Protein AF-A0ABD0N619-F1 (afdb_monomer_lite)

Sequence (71 aa):
KVLKELIEPYDQRVEKLQDFLNDVKPSIKYEIIPLSDPFGPSITDPELQCIVVSEETRKGGEAVNRKRVEN

InterPro domains:
  IPR014729 Rossmann-like alpha/beta/alpha sandwich fold [G3DSA:3.40.50.620] (1-71)

pLDDT: mean 93.03, std 8.56, range [51.81, 98.25]

Organism: Cirrhinus mrigala (NCBI:txid683832)

Structure (mmCIF, N/CA/C/O backbone):
data_AF-A0ABD0N619-F1
#
_entry.id   AF-A0ABD0N619-F1
#
loop_
_atom_site.group_PDB
_atom_site.id
_atom_site.type_symbol
_atom_site.label_atom_id
_atom_site.label_alt_id
_atom_site.label_comp_id
_atom_site.label_asym_id
_atom_site.label_entity_id
_atom_site.label_seq_id
_atom_site.pdbx_PDB_ins_code
_atom_site.Cartn_x
_atom_site.Cartn_y
_atom_site.Cartn_z
_atom_site.occupancy
_atom_site.B_iso_or_equiv
_atom_site.auth_seq_id
_atom_site.auth_comp_id
_atom_site.auth_asym_id
_atom_site.auth_atom_id
_atom_site.pdbx_PDB_model_num
ATOM 1 N N . LYS A 1 1 ? 12.380 18.486 1.814 1.00 51.81 1 LYS A N 1
ATOM 2 C CA . LYS A 1 1 ? 12.113 18.187 3.244 1.00 51.81 1 LYS A CA 1
ATOM 3 C C . LYS A 1 1 ? 11.653 16.742 3.322 1.00 51.81 1 LYS A C 1
ATOM 5 O O . LYS A 1 1 ? 10.837 16.362 2.495 1.00 51.81 1 LYS A O 1
ATOM 10 N N . VAL A 1 2 ? 12.227 15.929 4.205 1.00 52.50 2 VAL A N 1
ATOM 11 C CA . VAL A 1 2 ? 11.900 14.498 4.278 1.00 52.50 2 VAL A CA 1
ATOM 12 C C . VAL A 1 2 ? 10.688 14.353 5.196 1.00 52.50 2 VAL A C 1
ATOM 14 O O . VAL A 1 2 ? 10.829 14.492 6.399 1.00 52.50 2 VAL A O 1
ATOM 17 N N . LEU A 1 3 ? 9.505 14.104 4.630 1.00 77.19 3 LEU A N 1
ATOM 18 C CA . LEU A 1 3 ? 8.205 14.044 5.329 1.00 77.19 3 LEU A CA 1
ATOM 19 C C . LEU A 1 3 ? 8.056 12.839 6.282 1.00 77.19 3 LEU A C 1
ATOM 21 O O . LEU A 1 3 ? 6.956 12.551 6.736 1.00 77.19 3 LEU A O 1
ATOM 25 N N . LYS A 1 4 ? 9.140 12.113 6.583 1.00 73.25 4 LYS A N 1
ATOM 26 C CA . LYS A 1 4 ? 9.117 10.868 7.368 1.00 73.25 4 LYS A CA 1
ATOM 27 C C . LYS A 1 4 ? 8.540 11.053 8.773 1.00 73.25 4 LYS A C 1
ATOM 29 O O . LYS A 1 4 ? 7.922 10.141 9.294 1.00 73.25 4 LYS A O 1
ATOM 34 N N . GLU A 1 5 ? 8.728 12.233 9.359 1.00 82.75 5 GLU A N 1
ATOM 35 C CA . GLU A 1 5 ? 8.174 12.609 10.666 1.00 82.75 5 GLU A CA 1
ATOM 36 C C . GLU A 1 5 ? 6.649 12.791 10.661 1.00 82.75 5 GLU A C 1
ATOM 38 O O . GLU A 1 5 ? 6.038 12.790 11.722 1.00 82.75 5 GLU A O 1
ATOM 43 N N . LEU A 1 6 ? 6.036 12.926 9.481 1.00 88.56 6 LEU A N 1
ATOM 44 C CA . LEU A 1 6 ? 4.583 13.001 9.312 1.00 88.56 6 LEU A CA 1
ATOM 45 C C . LEU A 1 6 ? 3.951 11.630 9.041 1.00 88.56 6 LEU A C 1
ATOM 47 O O . LEU A 1 6 ? 2.733 11.537 8.913 1.00 88.56 6 LEU A O 1
ATOM 51 N N . ILE A 1 7 ? 4.762 10.578 8.909 1.00 89.69 7 ILE A N 1
ATOM 52 C CA . ILE A 1 7 ? 4.281 9.221 8.662 1.00 89.69 7 ILE A CA 1
ATOM 53 C C . ILE A 1 7 ? 4.111 8.522 10.008 1.00 89.69 7 ILE A C 1
ATOM 55 O O . ILE A 1 7 ? 5.043 8.447 10.808 1.00 89.69 7 ILE A O 1
ATOM 59 N N . GLU A 1 8 ? 2.924 7.974 10.241 1.00 95.00 8 GLU A N 1
ATOM 60 C CA . GLU A 1 8 ? 2.654 7.166 11.427 1.00 95.00 8 GLU A CA 1
ATOM 61 C C . GLU A 1 8 ? 3.527 5.893 11.454 1.00 95.00 8 GLU A C 1
ATOM 63 O O . GLU A 1 8 ? 3.801 5.304 10.394 1.00 95.00 8 GLU A O 1
ATOM 68 N N . PRO A 1 9 ? 3.946 5.424 12.649 1.00 95.06 9 PRO A N 1
ATOM 69 C CA . PRO A 1 9 ? 4.652 4.154 12.797 1.00 95.06 9 PRO A CA 1
ATOM 70 C C . PRO A 1 9 ? 3.918 3.007 12.099 1.00 95.06 9 PRO A C 1
ATOM 72 O O . PRO A 1 9 ? 2.689 2.985 12.053 1.00 95.06 9 PRO A O 1
ATOM 75 N N . TYR A 1 10 ? 4.674 2.048 11.558 1.00 94.56 10 TYR A N 1
ATOM 76 C CA . TYR A 1 10 ? 4.118 0.938 10.777 1.00 94.56 10 TYR A CA 1
ATOM 77 C C . TYR A 1 10 ? 2.984 0.214 11.514 1.00 94.56 10 TYR A C 1
ATOM 79 O O . TYR A 1 10 ? 1.899 0.099 10.952 1.00 94.56 10 TYR A O 1
ATOM 87 N N . ASP A 1 11 ? 3.202 -0.167 12.773 1.00 96.50 11 ASP A N 1
ATOM 88 C CA . ASP A 1 11 ? 2.229 -0.936 13.559 1.00 96.50 11 ASP A CA 1
ATOM 89 C C . ASP A 1 11 ? 0.887 -0.203 13.709 1.00 96.50 11 ASP A C 1
ATOM 91 O O . ASP A 1 11 ? -0.165 -0.806 13.524 1.00 96.50 11 ASP A O 1
ATOM 95 N N . GLN A 1 12 ? 0.912 1.119 13.921 1.00 97.56 12 GLN A N 1
ATOM 96 C CA . GLN A 1 12 ? -0.312 1.929 14.019 1.00 97.56 12 GLN A CA 1
ATOM 97 C C . GLN A 1 12 ? -1.068 1.999 12.689 1.00 97.56 12 GLN A C 1
ATOM 99 O O . GLN A 1 12 ? -2.297 2.008 12.661 1.00 97.56 12 GLN A O 1
ATOM 104 N N . ARG A 1 13 ? -0.346 2.044 11.563 1.00 97.44 13 ARG A N 1
ATOM 105 C CA . ARG A 1 13 ? -0.975 2.020 10.235 1.00 97.44 13 ARG A CA 1
ATOM 106 C C . ARG A 1 13 ? -1.581 0.653 9.929 1.00 97.44 13 ARG A C 1
ATOM 108 O O . ARG A 1 13 ? -2.628 0.604 9.292 1.00 97.44 13 ARG A O 1
ATOM 115 N N . VAL A 1 14 ? -0.933 -0.433 10.362 1.00 97.75 14 VAL A N 1
ATOM 116 C CA . VAL A 1 14 ? -1.448 -1.802 10.202 1.00 97.75 14 VAL A CA 1
ATOM 117 C C . VAL A 1 14 ? -2.722 -1.995 11.008 1.00 97.75 14 VAL A C 1
ATOM 119 O O . VAL A 1 14 ? -3.697 -2.466 10.436 1.00 97.75 14 VAL A O 1
ATOM 122 N N . GLU A 1 15 ? -2.740 -1.584 12.277 1.00 97.94 15 GLU A N 1
ATOM 123 C CA . GLU A 1 15 ? -3.923 -1.671 13.145 1.00 97.94 15 GLU A CA 1
ATOM 124 C C . GLU A 1 15 ? -5.126 -0.961 12.505 1.00 97.94 15 GLU A C 1
ATOM 126 O O . GLU A 1 15 ? -6.150 -1.584 12.227 1.00 97.94 15 GLU A O 1
ATOM 131 N N . LYS A 1 16 ? -4.958 0.309 12.111 1.00 98.25 16 LYS A N 1
ATOM 132 C CA . LYS A 1 16 ? -6.019 1.083 11.443 1.00 98.25 16 LYS A CA 1
ATOM 133 C C . LYS A 1 16 ? -6.481 0.464 10.121 1.00 98.25 16 LYS A C 1
ATOM 135 O O . LYS A 1 16 ? -7.662 0.538 9.782 1.00 98.25 16 LYS A O 1
ATOM 140 N N . LEU A 1 17 ? -5.559 -0.109 9.344 1.00 97.62 17 LEU A N 1
ATOM 141 C CA . LEU A 1 17 ? -5.897 -0.782 8.091 1.00 97.62 17 LEU A CA 1
ATOM 142 C C . LEU A 1 17 ? -6.687 -2.070 8.352 1.00 97.62 17 LEU A C 1
ATOM 144 O O . LEU A 1 17 ? -7.653 -2.334 7.643 1.00 97.62 17 LEU A O 1
ATOM 148 N N . GLN A 1 18 ? -6.300 -2.856 9.358 1.00 97.38 18 GLN A N 1
ATOM 149 C CA . GLN A 1 18 ? -7.009 -4.076 9.747 1.00 97.38 18 GLN A CA 1
ATOM 150 C C . GLN A 1 18 ? -8.438 -3.769 10.192 1.00 97.38 18 GLN A C 1
ATOM 152 O O . GLN A 1 18 ? -9.359 -4.427 9.710 1.00 97.38 18 GLN A O 1
ATOM 157 N N . ASP A 1 19 ? -8.628 -2.746 11.026 1.00 97.69 19 ASP A N 1
ATOM 158 C CA . ASP A 1 19 ? -9.955 -2.300 11.463 1.00 97.69 19 ASP A CA 1
ATOM 159 C 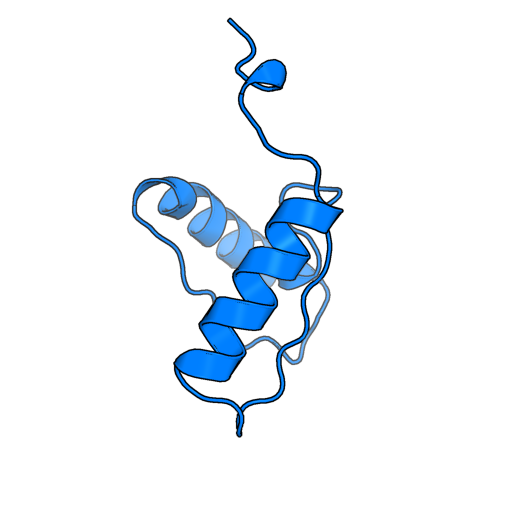C . ASP A 1 19 ? -10.837 -1.932 10.264 1.00 97.69 19 ASP A C 1
ATOM 161 O O . ASP A 1 19 ? -11.929 -2.473 10.094 1.00 97.69 19 ASP A O 1
ATOM 165 N N . PHE A 1 20 ? -10.323 -1.103 9.350 1.00 98.25 20 PHE A N 1
ATOM 166 C CA . PHE A 1 20 ? -11.055 -0.719 8.142 1.00 98.25 20 PHE A CA 1
ATOM 167 C C . PHE A 1 20 ? -11.413 -1.920 7.251 1.00 98.25 20 PHE A C 1
ATOM 169 O O . PHE A 1 20 ? -12.534 -2.019 6.750 1.00 98.25 20 PHE A O 1
ATOM 176 N N . LEU A 1 21 ? -10.476 -2.844 7.026 1.00 97.38 21 LEU A N 1
ATOM 177 C CA . LEU A 1 21 ? -10.710 -4.018 6.182 1.00 97.38 21 LEU A CA 1
ATOM 178 C C . LEU A 1 21 ? -11.741 -4.977 6.797 1.00 97.38 21 LEU A C 1
ATOM 180 O O . LEU A 1 21 ? -12.559 -5.543 6.063 1.00 97.38 21 LEU A O 1
ATOM 184 N N . ASN A 1 22 ? -11.726 -5.126 8.124 1.00 96.56 22 ASN A N 1
ATOM 185 C CA . ASN A 1 22 ? -12.714 -5.906 8.868 1.00 96.56 22 ASN A CA 1
ATOM 186 C C . ASN A 1 22 ? -14.109 -5.277 8.790 1.00 96.56 22 ASN A C 1
ATOM 188 O O . ASN A 1 22 ? -15.080 -6.007 8.594 1.00 96.56 22 ASN A O 1
ATOM 192 N N . ASP A 1 23 ? -14.205 -3.950 8.864 1.00 97.88 23 ASP A N 1
ATOM 193 C CA . ASP A 1 23 ? -15.472 -3.226 8.725 1.00 97.88 23 ASP A CA 1
ATOM 194 C C . ASP A 1 23 ? -16.045 -3.331 7.303 1.00 97.88 23 ASP A C 1
ATOM 196 O O . ASP A 1 23 ? -17.250 -3.512 7.118 1.00 97.88 23 ASP A O 1
ATOM 200 N N . VAL A 1 24 ? -15.189 -3.246 6.279 1.00 97.56 24 VAL A N 1
ATOM 201 C CA . VAL A 1 24 ? -15.614 -3.300 4.871 1.00 97.56 24 VAL A CA 1
ATOM 202 C C . VAL A 1 24 ? -16.009 -4.714 4.454 1.00 97.56 24 VAL A C 1
ATOM 204 O O . VAL A 1 24 ? -17.051 -4.908 3.819 1.00 97.56 24 VAL A O 1
ATOM 207 N N . LYS A 1 25 ? -15.160 -5.709 4.740 1.00 96.69 25 LYS A N 1
ATOM 208 C CA . LYS A 1 25 ? -15.414 -7.102 4.363 1.00 96.69 25 LYS A CA 1
ATOM 209 C C . LYS A 1 25 ? -14.559 -8.078 5.186 1.00 96.69 25 LYS A C 1
ATOM 211 O O . LYS A 1 25 ? -13.479 -8.467 4.732 1.00 96.69 25 LYS A O 1
ATOM 216 N N . PRO A 1 26 ? -15.081 -8.588 6.315 1.00 95.31 26 PRO A N 1
ATOM 217 C CA . PRO A 1 26 ? -14.327 -9.462 7.217 1.00 95.31 26 PRO A CA 1
ATOM 218 C C . PRO A 1 26 ? -14.148 -10.888 6.674 1.00 95.31 26 PRO A C 1
ATOM 220 O O . PRO A 1 26 ? -13.364 -11.672 7.197 1.00 95.31 26 PRO A O 1
ATOM 223 N N . SER A 1 27 ? -14.881 -11.263 5.619 1.00 97.19 27 SER A N 1
ATOM 224 C CA . SER A 1 27 ? -14.791 -12.602 5.024 1.00 97.19 27 SER A CA 1
ATOM 225 C C . SER A 1 27 ? -13.559 -12.799 4.135 1.00 97.19 27 SER A C 1
ATOM 227 O O . SER A 1 27 ? -13.290 -13.923 3.715 1.00 97.19 27 SER A O 1
ATOM 229 N N . ILE A 1 28 ? -12.869 -11.719 3.755 1.00 96.06 28 ILE A N 1
ATOM 230 C CA . ILE A 1 28 ? -11.653 -11.792 2.943 1.00 96.06 28 ILE A CA 1
ATOM 231 C C . ILE A 1 28 ? -10.464 -11.968 3.885 1.00 96.06 28 ILE A C 1
ATOM 233 O O . ILE A 1 28 ? -10.358 -11.291 4.902 1.00 96.06 28 ILE A O 1
ATOM 237 N N . LYS A 1 29 ? -9.559 -12.883 3.536 1.00 93.94 29 LYS A N 1
ATOM 238 C CA . LYS A 1 29 ? -8.273 -13.010 4.220 1.00 93.94 29 LYS A CA 1
ATOM 239 C C . LYS A 1 29 ? -7.300 -12.011 3.612 1.00 93.94 29 LYS A C 1
ATOM 241 O O . LYS A 1 29 ? -7.111 -12.014 2.398 1.00 93.94 29 LYS A O 1
ATOM 246 N N . TYR A 1 30 ? -6.695 -11.189 4.457 1.00 94.06 30 TYR A N 1
ATOM 247 C CA . TYR A 1 30 ? -5.707 -10.199 4.052 1.00 94.06 30 TYR A CA 1
ATOM 248 C C . TYR A 1 30 ? -4.338 -10.591 4.590 1.00 94.06 30 TYR A C 1
ATOM 250 O O . TYR A 1 30 ? -4.208 -10.964 5.756 1.00 94.06 30 TYR A O 1
ATOM 258 N N . GLU A 1 31 ? -3.321 -10.461 3.748 1.00 94.12 31 GLU A N 1
ATOM 259 C CA . GLU A 1 31 ? -1.927 -10.528 4.158 1.00 94.12 31 GLU A CA 1
ATOM 260 C C . GLU A 1 31 ? -1.347 -9.112 4.093 1.00 94.12 31 GLU A C 1
ATOM 262 O O . GLU A 1 31 ? -1.294 -8.494 3.030 1.00 94.12 31 GLU A O 1
ATOM 267 N N . ILE A 1 32 ? -0.983 -8.567 5.255 1.00 95.38 32 ILE A N 1
ATOM 268 C CA . ILE A 1 32 ? -0.430 -7.217 5.382 1.00 95.38 32 ILE A CA 1
ATOM 269 C C . ILE A 1 32 ? 1.033 -7.359 5.768 1.00 95.38 32 ILE A C 1
ATOM 271 O O . ILE A 1 32 ? 1.353 -7.795 6.873 1.00 95.38 32 ILE A O 1
ATOM 275 N N . ILE A 1 33 ? 1.913 -6.972 4.851 1.00 92.75 33 ILE A N 1
ATOM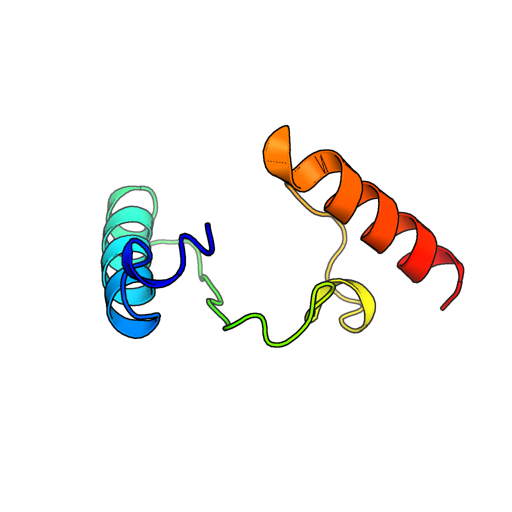 276 C CA . ILE A 1 33 ? 3.360 -7.090 5.018 1.00 92.75 33 ILE A CA 1
ATOM 277 C C . ILE A 1 33 ? 4.042 -5.721 4.919 1.00 92.75 33 ILE A C 1
ATOM 279 O O . ILE A 1 33 ? 3.593 -4.847 4.166 1.00 92.75 33 ILE A O 1
ATOM 28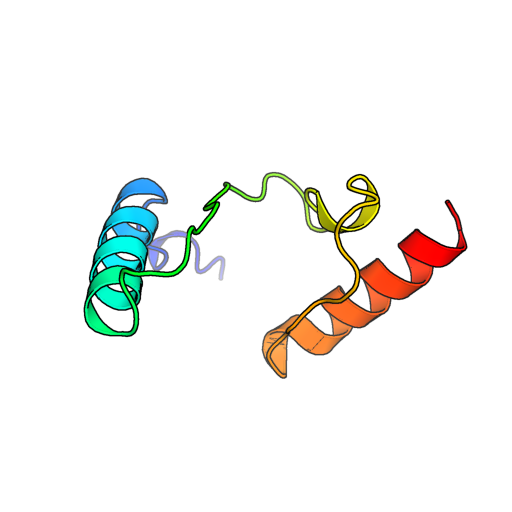3 N N . PRO A 1 34 ? 5.152 -5.512 5.643 1.00 93.62 34 PRO A N 1
ATOM 284 C CA . PRO A 1 34 ? 5.968 -4.324 5.468 1.00 93.62 34 PRO A CA 1
ATOM 285 C C . PRO A 1 34 ? 6.735 -4.399 4.143 1.00 93.62 34 PRO A C 1
ATOM 287 O O . PRO A 1 34 ? 7.268 -5.445 3.777 1.00 93.62 34 PRO A O 1
ATOM 290 N N . LEU A 1 35 ? 6.846 -3.267 3.447 1.00 92.19 35 LEU A N 1
ATOM 291 C CA . LEU A 1 35 ? 7.718 -3.132 2.280 1.00 92.19 35 LEU A CA 1
ATOM 292 C C . LEU A 1 35 ? 9.083 -2.601 2.727 1.00 92.19 35 LEU A C 1
ATOM 294 O O . LEU A 1 35 ? 9.191 -1.462 3.184 1.00 92.19 35 LEU A O 1
ATOM 298 N N . SER A 1 36 ? 10.117 -3.431 2.612 1.00 91.19 36 SER A N 1
ATOM 299 C CA . SER A 1 36 ? 11.515 -3.071 2.892 1.00 91.19 36 SER A CA 1
ATOM 300 C C . SER A 1 36 ? 12.258 -2.548 1.659 1.00 91.19 36 SER A C 1
ATOM 302 O O . SER A 1 36 ? 13.279 -1.876 1.798 1.00 91.19 36 SER A O 1
ATOM 304 N N . ASP A 1 37 ? 11.738 -2.822 0.464 1.00 94.06 37 ASP A N 1
ATOM 305 C CA . ASP A 1 37 ? 12.250 -2.350 -0.818 1.00 94.06 37 ASP A CA 1
ATOM 306 C C . ASP A 1 37 ? 11.094 -1.914 -1.750 1.00 94.06 37 ASP A C 1
ATOM 308 O O . ASP A 1 37 ? 9.928 -2.199 -1.464 1.00 94.06 37 ASP A O 1
ATOM 312 N N . PRO A 1 38 ? 11.380 -1.200 -2.858 1.00 91.69 38 PRO A N 1
ATOM 313 C CA . PRO A 1 38 ? 10.342 -0.656 -3.737 1.00 91.69 38 PRO A CA 1
ATOM 314 C C . PRO A 1 38 ? 9.476 -1.690 -4.472 1.00 91.69 38 PRO A C 1
ATOM 316 O O . PRO A 1 38 ? 8.415 -1.319 -4.973 1.00 91.69 38 PRO A O 1
ATOM 319 N N . PHE A 1 39 ? 9.920 -2.944 -4.590 1.00 93.94 39 PHE A N 1
ATOM 320 C CA . PHE A 1 39 ? 9.198 -4.006 -5.290 1.00 93.94 39 PHE A CA 1
ATOM 321 C C . PHE A 1 39 ? 8.467 -4.938 -4.319 1.00 93.94 39 PHE A C 1
ATOM 323 O O . PHE A 1 39 ? 7.356 -5.385 -4.622 1.00 93.94 39 PHE A O 1
ATOM 330 N N . GLY A 1 40 ? 9.059 -5.230 -3.158 1.00 92.44 40 GLY A N 1
ATOM 331 C CA . GLY A 1 40 ? 8.507 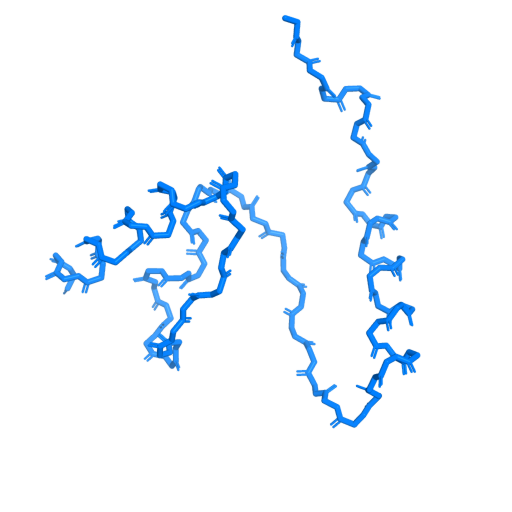-6.188 -2.201 1.00 92.44 40 GLY A CA 1
ATOM 332 C C . GLY A 1 40 ? 8.253 -7.560 -2.845 1.00 92.44 40 GLY A C 1
ATOM 333 O O . GLY A 1 40 ? 8.965 -7.942 -3.779 1.00 92.44 40 GLY A O 1
ATOM 334 N N . PRO A 1 41 ? 7.210 -8.308 -2.434 1.00 93.81 41 PRO A N 1
ATOM 335 C CA . PRO A 1 41 ? 6.961 -9.644 -2.981 1.00 93.81 41 PRO A CA 1
ATOM 336 C C . PRO A 1 41 ? 6.455 -9.604 -4.424 1.00 93.81 41 PRO A C 1
ATOM 338 O O . PRO A 1 41 ? 6.391 -10.635 -5.084 1.00 93.81 41 PRO A O 1
ATOM 341 N N . SER A 1 42 ? 6.077 -8.426 -4.933 1.00 94.75 42 SER A N 1
ATOM 342 C CA . SER A 1 42 ? 5.359 -8.318 -6.199 1.00 94.75 42 SER A CA 1
ATOM 343 C C . SER A 1 42 ? 6.157 -8.849 -7.390 1.00 94.75 42 SER A C 1
ATOM 345 O O . SER A 1 42 ? 5.549 -9.215 -8.386 1.00 94.75 42 SER A O 1
ATOM 347 N N . ILE A 1 43 ? 7.486 -8.941 -7.304 1.00 94.88 43 ILE A N 1
ATOM 348 C CA . ILE A 1 43 ? 8.338 -9.488 -8.373 1.00 94.88 43 ILE A CA 1
ATOM 349 C C . ILE A 1 43 ? 8.836 -10.914 -8.098 1.00 94.88 43 ILE A C 1
ATOM 351 O O . ILE A 1 43 ? 9.410 -11.524 -8.998 1.00 94.88 43 ILE A O 1
ATOM 355 N N . THR A 1 44 ? 8.666 -11.424 -6.875 1.00 92.69 44 THR A N 1
ATOM 356 C CA . THR A 1 44 ? 9.190 -12.731 -6.444 1.00 92.69 44 THR A CA 1
ATOM 357 C C . THR A 1 44 ? 8.104 -13.768 -6.197 1.00 92.69 44 THR A C 1
ATOM 359 O O . THR A 1 44 ? 8.398 -14.956 -6.264 1.00 92.69 44 THR A O 1
ATOM 362 N N . ASP A 1 45 ? 6.879 -13.344 -5.890 1.00 93.38 45 ASP A N 1
ATOM 363 C CA . ASP A 1 45 ? 5.748 -14.237 -5.651 1.00 93.38 45 ASP A CA 1
ATOM 364 C C . ASP A 1 45 ? 5.028 -14.566 -6.977 1.00 93.38 45 ASP A C 1
ATOM 366 O O . ASP A 1 45 ? 4.414 -13.675 -7.579 1.00 93.38 45 ASP A O 1
ATOM 370 N N . PRO A 1 46 ? 5.097 -15.826 -7.453 1.00 90.38 46 PRO A N 1
ATOM 371 C CA . PRO A 1 46 ? 4.483 -16.236 -8.710 1.00 90.38 46 PRO A CA 1
ATOM 372 C C . PRO A 1 46 ? 2.952 -16.354 -8.640 1.00 90.38 46 PRO A C 1
ATOM 374 O O . PRO A 1 46 ? 2.316 -16.432 -9.691 1.00 90.38 46 PRO A O 1
ATOM 377 N N . GLU A 1 47 ? 2.341 -16.371 -7.449 1.00 93.12 47 GLU A N 1
ATOM 378 C CA . GLU A 1 47 ? 0.880 -16.456 -7.304 1.00 93.12 47 GLU A CA 1
ATOM 379 C C . GLU A 1 47 ? 0.191 -15.098 -7.548 1.00 93.12 47 GLU A C 1
ATOM 381 O O . GLU A 1 47 ? -1.009 -15.039 -7.833 1.00 93.12 47 GLU A O 1
ATOM 386 N N . LEU A 1 48 ? 0.940 -13.989 -7.512 1.00 93.62 48 LEU A N 1
ATOM 387 C CA . LEU A 1 48 ? 0.406 -12.642 -7.721 1.00 93.62 48 LEU A CA 1
ATOM 388 C C . LEU A 1 48 ? 0.158 -12.323 -9.204 1.00 93.62 48 LEU A C 1
ATOM 390 O O . LEU A 1 48 ? 1.049 -11.899 -9.940 1.00 93.62 48 LEU A O 1
ATOM 394 N N . GLN A 1 49 ? -1.104 -12.407 -9.626 1.00 93.06 49 GLN A N 1
ATOM 395 C CA . GLN A 1 49 ? -1.505 -12.224 -11.030 1.00 93.06 49 GLN A CA 1
ATOM 396 C C . GLN A 1 49 ? -1.675 -10.761 -11.466 1.00 93.06 49 GLN A C 1
ATOM 398 O O . GLN A 1 49 ? -1.542 -10.441 -12.647 1.00 93.06 49 GLN A O 1
ATOM 403 N N . CYS A 1 50 ? -1.988 -9.852 -10.541 1.00 94.56 50 CYS A N 1
ATOM 404 C CA . CYS A 1 50 ? -2.208 -8.439 -10.846 1.00 94.56 50 CYS A CA 1
ATOM 405 C C . CYS A 1 50 ? -1.674 -7.535 -9.730 1.00 94.56 50 CYS A C 1
ATOM 407 O O . CYS A 1 50 ? -1.335 -7.998 -8.642 1.00 94.56 50 CYS A O 1
ATOM 409 N N . ILE A 1 51 ? -1.560 -6.240 -10.022 1.00 95.88 51 ILE A N 1
ATOM 410 C CA . ILE A 1 51 ? -1.215 -5.212 -9.042 1.00 95.88 51 ILE A CA 1
ATOM 411 C C . ILE A 1 51 ? -2.176 -4.038 -9.211 1.00 95.88 51 ILE A C 1
ATOM 413 O O . ILE A 1 51 ? -2.397 -3.559 -10.324 1.00 95.88 51 ILE A O 1
ATOM 417 N N . VAL A 1 52 ? -2.765 -3.595 -8.104 1.00 96.88 52 VAL A N 1
ATOM 418 C CA . VAL A 1 52 ? -3.658 -2.435 -8.066 1.00 96.88 52 VAL A CA 1
ATOM 419 C C . VAL A 1 52 ? -2.885 -1.269 -7.465 1.00 96.88 52 VAL A C 1
ATOM 421 O O . VAL A 1 52 ? -2.268 -1.403 -6.411 1.00 96.88 52 VAL A O 1
ATOM 424 N N . VAL A 1 53 ? -2.896 -0.131 -8.154 1.00 97.38 53 VAL A N 1
ATOM 425 C CA . VAL A 1 53 ? -2.136 1.071 -7.788 1.00 97.38 53 VAL A CA 1
ATOM 426 C C . VAL A 1 53 ? -3.015 2.311 -7.905 1.00 97.38 53 VAL A C 1
ATOM 428 O O . VAL A 1 53 ? -4.012 2.306 -8.626 1.00 97.38 53 VAL A O 1
ATOM 431 N N . SER A 1 54 ? -2.641 3.375 -7.197 1.00 97.69 54 SER A N 1
ATOM 432 C CA . SER A 1 54 ? -3.211 4.709 -7.400 1.00 97.69 54 SER A CA 1
ATOM 433 C C . SER A 1 54 ? -2.419 5.465 -8.474 1.00 97.69 54 SER A C 1
ATOM 435 O O . SER A 1 54 ? -1.371 5.003 -8.932 1.00 97.69 54 SER A O 1
ATOM 437 N N . GLU A 1 55 ? -2.866 6.668 -8.848 1.00 98.25 55 GLU A N 1
ATOM 438 C CA . GLU A 1 55 ? -2.093 7.527 -9.759 1.00 98.25 55 GLU A CA 1
ATOM 439 C C . GLU A 1 55 ? -0.709 7.891 -9.201 1.00 98.25 55 GLU A C 1
ATOM 441 O O . GLU A 1 55 ? 0.261 7.964 -9.956 1.00 98.25 55 GLU A O 1
ATOM 446 N N . GLU A 1 56 ? -0.584 8.060 -7.881 1.00 96.25 56 GLU A N 1
ATOM 447 C CA . GLU A 1 56 ? 0.697 8.366 -7.233 1.00 96.25 56 GLU A CA 1
ATOM 448 C C . GLU A 1 56 ? 1.704 7.214 -7.391 1.00 96.25 56 GLU A C 1
ATOM 450 O O . GLU A 1 56 ? 2.889 7.452 -7.632 1.00 96.25 56 GLU A O 1
ATOM 455 N N . THR A 1 57 ? 1.235 5.961 -7.334 1.00 96.12 57 THR A N 1
ATOM 456 C CA . THR A 1 57 ? 2.086 4.761 -7.408 1.00 96.12 57 THR A CA 1
ATOM 457 C C . THR A 1 57 ? 2.110 4.089 -8.783 1.00 96.12 57 THR A C 1
ATOM 459 O O . THR A 1 57 ? 2.794 3.077 -8.961 1.00 96.12 57 THR A O 1
ATOM 462 N N . ARG A 1 58 ? 1.462 4.678 -9.798 1.00 98.00 58 ARG A N 1
ATOM 463 C CA . ARG A 1 58 ? 1.353 4.120 -11.158 1.00 98.00 58 ARG A CA 1
ATOM 464 C C . ARG A 1 58 ? 2.701 3.751 -11.775 1.00 98.00 58 ARG A C 1
ATOM 466 O O . ARG A 1 58 ? 2.882 2.634 -12.255 1.00 98.00 58 ARG A O 1
ATOM 473 N N . LYS A 1 59 ? 3.680 4.659 -11.699 1.00 97.75 59 LYS A N 1
ATOM 474 C CA . LYS A 1 59 ? 5.040 4.423 -12.223 1.00 97.75 59 LYS A CA 1
ATOM 475 C C . LYS A 1 59 ? 5.738 3.244 -11.536 1.00 97.75 59 LYS A C 1
ATOM 477 O O . LYS A 1 59 ? 6.513 2.540 -12.182 1.00 97.75 59 LYS A O 1
ATOM 482 N N . GLY A 1 60 ? 5.468 3.032 -10.245 1.00 96.88 60 GLY A N 1
ATOM 483 C CA . GLY A 1 60 ? 5.963 1.880 -9.491 1.00 96.88 60 GLY A CA 1
ATOM 484 C C . GLY A 1 60 ? 5.353 0.575 -10.000 1.00 96.88 60 GLY A C 1
ATOM 485 O O . GLY A 1 60 ? 6.087 -0.362 -10.297 1.00 96.88 60 GLY A O 1
ATOM 486 N N . GLY A 1 61 ? 4.035 0.548 -10.221 1.00 97.44 61 GLY A N 1
ATOM 487 C CA . GLY A 1 61 ? 3.350 -0.603 -10.823 1.00 97.44 61 GLY A CA 1
ATOM 488 C C . GLY A 1 61 ? 3.864 -0.950 -12.227 1.00 97.44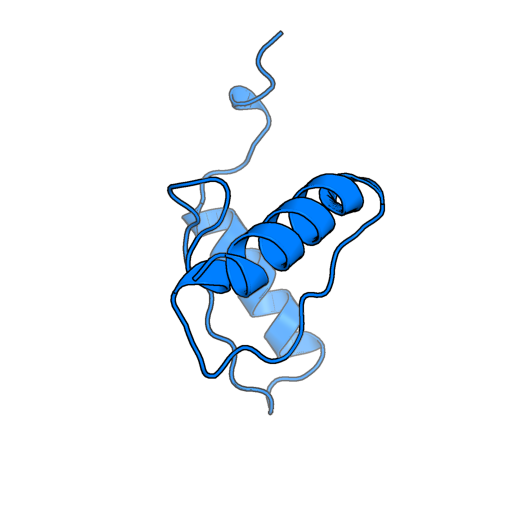 61 GLY A C 1
ATOM 489 O O . GLY A 1 61 ? 4.115 -2.114 -12.532 1.00 97.44 61 GLY A O 1
ATOM 490 N N . GLU A 1 62 ? 4.115 0.055 -13.072 1.00 97.62 62 GLU A N 1
ATOM 491 C CA . GLU A 1 62 ? 4.744 -0.155 -14.385 1.00 97.62 62 GLU A CA 1
ATOM 492 C C . GLU A 1 62 ? 6.157 -0.757 -14.261 1.00 97.62 62 GLU A C 1
ATOM 494 O O . GLU A 1 62 ? 6.544 -1.604 -15.068 1.00 97.62 62 GLU A O 1
ATOM 499 N N . ALA A 1 63 ? 6.935 -0.340 -13.255 1.00 97.19 63 ALA A N 1
ATOM 500 C CA . ALA A 1 63 ? 8.265 -0.890 -12.994 1.00 97.19 63 ALA A CA 1
ATOM 501 C C . ALA A 1 63 ? 8.214 -2.351 -12.527 1.00 97.19 63 ALA A C 1
ATOM 503 O O . ALA A 1 63 ? 9.007 -3.158 -13.012 1.00 97.19 63 ALA A O 1
ATOM 504 N N . VAL A 1 64 ? 7.260 -2.701 -11.659 1.00 96.88 64 VAL A N 1
ATOM 505 C CA . VAL A 1 64 ? 6.994 -4.090 -11.248 1.00 96.88 64 VAL A CA 1
ATOM 506 C C . VAL A 1 64 ? 6.702 -4.958 -12.470 1.00 96.88 64 VAL A C 1
ATOM 508 O O . VAL A 1 64 ? 7.331 -5.998 -12.644 1.00 96.88 64 VAL A O 1
ATOM 511 N N . ASN A 1 65 ? 5.813 -4.513 -13.363 1.00 96.12 65 ASN A N 1
ATOM 512 C CA . ASN A 1 65 ? 5.457 -5.287 -14.555 1.00 96.12 65 ASN A CA 1
ATOM 513 C C . ASN A 1 65 ? 6.638 -5.494 -15.508 1.00 96.12 65 ASN A C 1
ATOM 515 O O . ASN A 1 65 ? 6.798 -6.590 -16.032 1.00 96.12 65 ASN A O 1
ATOM 519 N N . ARG A 1 66 ? 7.496 -4.483 -15.704 1.00 96.25 66 ARG A N 1
ATOM 520 C CA . ARG A 1 66 ? 8.738 -4.669 -16.473 1.00 96.25 66 ARG A CA 1
ATOM 521 C C . ARG A 1 66 ? 9.637 -5.721 -15.824 1.00 96.25 66 ARG A C 1
ATOM 523 O O . ARG A 1 66 ? 10.092 -6.62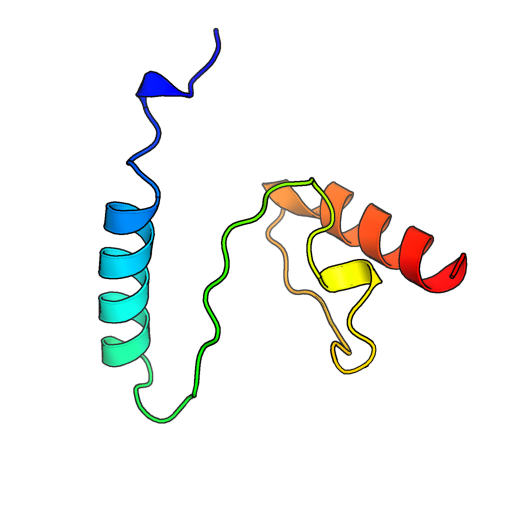6 -16.512 1.00 96.25 66 ARG A O 1
ATOM 530 N N . LYS A 1 67 ? 9.825 -5.653 -14.502 1.00 95.31 67 LYS A N 1
ATOM 531 C CA . LYS A 1 67 ? 10.667 -6.602 -13.762 1.00 95.31 67 LYS A CA 1
ATOM 532 C C . LYS A 1 67 ? 10.140 -8.038 -13.832 1.00 95.31 67 LYS A C 1
ATOM 534 O O . LYS A 1 67 ? 10.927 -8.958 -14.002 1.00 95.31 67 LYS A O 1
ATOM 539 N N . ARG A 1 68 ? 8.818 -8.223 -13.773 1.00 94.38 68 ARG A N 1
ATOM 540 C CA . ARG A 1 68 ? 8.160 -9.533 -13.933 1.00 94.38 68 ARG A CA 1
ATOM 541 C C . ARG A 1 68 ? 8.400 -10.183 -15.298 1.00 94.38 68 ARG A C 1
ATOM 543 O O . ARG A 1 68 ? 8.311 -11.395 -15.384 1.00 94.38 68 ARG A O 1
ATOM 550 N N . VAL A 1 69 ? 8.658 -9.398 -16.348 1.00 93.25 69 VAL A N 1
ATOM 551 C CA . VAL A 1 69 ? 8.961 -9.908 -17.700 1.00 93.25 69 VAL A CA 1
ATOM 552 C C . VAL A 1 69 ? 10.451 -10.236 -17.866 1.00 93.25 69 VAL A C 1
ATOM 554 O O . VAL A 1 69 ? 10.806 -11.051 -18.711 1.00 93.25 69 VAL A O 1
ATOM 557 N N . GLU A 1 70 ? 11.325 -9.585 -17.093 1.00 91.88 70 GLU A N 1
ATOM 558 C CA . GLU A 1 70 ? 12.771 -9.854 -17.090 1.00 91.88 70 GLU A CA 1
ATOM 559 C C . GLU A 1 70 ? 13.157 -11.117 -16.305 1.00 91.88 70 GLU A C 1
ATOM 561 O O . GLU A 1 70 ? 14.214 -11.688 -16.580 1.00 91.88 70 GLU A O 1
ATOM 566 N N . ASN A 1 71 ? 12.349 -11.487 -15.306 1.00 72.44 71 ASN A N 1
ATOM 567 C CA . ASN A 1 71 ? 12.526 -12.675 -14.465 1.00 72.44 71 ASN A CA 1
ATOM 568 C C . ASN A 1 71 ? 12.007 -13.937 -15.165 1.00 72.44 71 ASN A C 1
ATOM 570 O O . ASN A 1 71 ? 12.667 -14.987 -15.001 1.00 72.44 71 ASN A O 1
#

Foldseek 3Di:
DPCVVVDDDPVVVVVVVVVVCCVVPVPDDDDDDDDPDLQRCLQPDPVDPADDDDPVCVVSRVVSVVSNVVD

Radius of gyration: 14.51 Å; chains: 1; bounding box: 28×35×32 Å

Secondary structure (DSSP, 8-state):
--GGGGSPPHHHHHHHHHHHHHHH-TTS-------SSSSGGGGT-TT-------TTTHHHHHHHHHHHHH-